Protein AF-A0A2U1CAL0-F1 (afdb_monomer)

Solvent-accessible surface area (backbone atoms only — not comparable to full-atom values): 5534 Å² total; per-residue (Å²): 134,85,80,77,71,68,57,53,75,81,40,73,63,48,47,64,60,45,60,62,49,55,59,48,35,75,77,40,60,70,74,56,24,51,52,52,48,55,52,48,48,51,38,51,52,18,53,38,68,66,33,68,66,52,38,50,51,39,51,50,53,49,50,48,59,43,69,40,86,92,51,55,74,66,56,31,52,48,42,48,53,51,51,49,55,58,51,71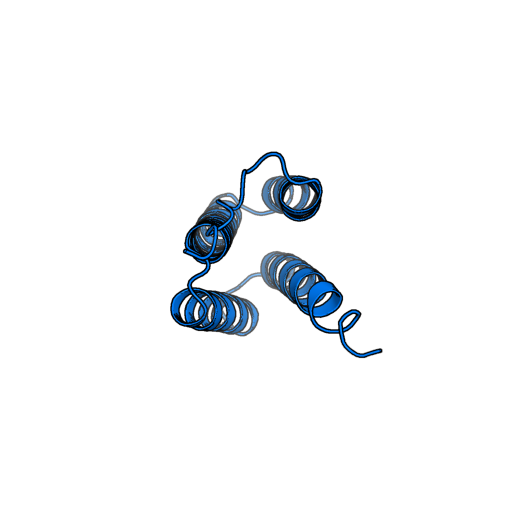,69,68,70,77,89,78,122

Structure (mmCIF, N/CA/C/O backbone):
data_AF-A0A2U1CAL0-F1
#
_entry.id   AF-A0A2U1CAL0-F1
#
loop_
_atom_site.group_PDB
_atom_site.id
_atom_site.type_symbol
_atom_site.label_atom_id
_atom_site.label_alt_id
_atom_site.label_comp_id
_atom_site.label_asym_id
_atom_site.label_entity_id
_atom_site.label_seq_id
_atom_site.pdbx_PDB_ins_code
_atom_site.Cartn_x
_atom_site.Cartn_y
_atom_site.Cartn_z
_atom_site.occupancy
_atom_site.B_iso_or_equiv
_atom_site.auth_seq_id
_atom_site.auth_comp_id
_atom_site.auth_asym_id
_atom_site.auth_atom_id
_atom_site.pdbx_PDB_model_num
ATOM 1 N N . MET A 1 1 ? 9.987 -5.744 -30.887 1.00 33.97 1 MET A N 1
ATOM 2 C CA . MET A 1 1 ? 9.513 -4.653 -30.010 1.00 33.97 1 MET A CA 1
ATOM 3 C C . MET A 1 1 ? 8.745 -5.278 -28.855 1.00 33.97 1 MET A C 1
ATOM 5 O O . MET A 1 1 ? 7.747 -5.935 -29.107 1.00 33.97 1 MET A O 1
ATOM 9 N N . ASN A 1 2 ? 9.257 -5.177 -27.625 1.00 39.53 2 ASN A N 1
ATOM 10 C CA . ASN A 1 2 ? 8.645 -5.798 -26.446 1.00 39.53 2 ASN A CA 1
ATOM 11 C C . ASN A 1 2 ? 7.385 -5.032 -26.032 1.00 39.53 2 ASN A C 1
ATOM 13 O O . ASN A 1 2 ? 7.454 -3.839 -25.742 1.00 39.53 2 ASN A O 1
ATOM 17 N N . CYS A 1 3 ? 6.255 -5.734 -25.989 1.00 37.25 3 CYS A N 1
ATOM 18 C CA . CYS A 1 3 ? 4.977 -5.232 -25.506 1.00 37.25 3 CYS A CA 1
ATOM 19 C C . CYS A 1 3 ? 5.090 -4.898 -24.013 1.00 37.25 3 CYS A C 1
ATOM 21 O O . CYS A 1 3 ? 5.023 -5.787 -23.160 1.00 37.25 3 CYS A O 1
ATOM 23 N N . ALA A 1 4 ? 5.268 -3.615 -23.695 1.00 44.97 4 ALA A N 1
ATOM 24 C CA . ALA A 1 4 ? 4.973 -3.089 -22.373 1.00 44.97 4 ALA A CA 1
ATOM 25 C C . ALA A 1 4 ? 3.492 -3.379 -22.105 1.00 44.97 4 ALA A C 1
ATOM 27 O O . ALA A 1 4 ? 2.625 -2.752 -22.705 1.00 44.97 4 ALA A O 1
ATOM 28 N N . HIS A 1 5 ? 3.204 -4.393 -21.290 1.00 50.81 5 HIS A N 1
ATOM 29 C CA . HIS A 1 5 ? 1.842 -4.636 -20.839 1.00 50.81 5 HIS A CA 1
ATOM 30 C C . HIS A 1 5 ? 1.458 -3.443 -19.963 1.00 50.81 5 HIS A C 1
ATOM 32 O O . HIS A 1 5 ? 2.068 -3.288 -18.900 1.00 50.81 5 HIS A O 1
ATOM 38 N N . PRO A 1 6 ? 0.502 -2.588 -20.372 1.00 48.38 6 PRO A N 1
ATOM 39 C CA . PRO A 1 6 ? -0.049 -1.625 -19.441 1.00 48.38 6 PRO A CA 1
ATOM 40 C C . PRO A 1 6 ? -0.647 -2.449 -18.307 1.00 48.38 6 PRO A C 1
ATOM 42 O O . PRO A 1 6 ? -1.380 -3.412 -18.550 1.00 48.38 6 PRO A O 1
ATOM 45 N N . PHE A 1 7 ? -0.277 -2.132 -17.071 1.00 50.38 7 PHE A N 1
ATOM 46 C CA . PHE A 1 7 ? -0.876 -2.737 -15.892 1.00 50.38 7 PHE A CA 1
ATOM 47 C C . PHE A 1 7 ? -2.349 -2.307 -15.853 1.00 50.38 7 PHE A C 1
ATOM 49 O O . PHE A 1 7 ? -2.715 -1.309 -15.235 1.00 50.38 7 PHE A O 1
ATOM 56 N N . ASN A 1 8 ? -3.192 -2.996 -16.619 1.00 48.41 8 ASN A N 1
ATOM 57 C CA . ASN A 1 8 ? -4.595 -2.659 -16.739 1.00 48.41 8 ASN A CA 1
ATOM 58 C C . ASN A 1 8 ? -5.214 -2.896 -15.359 1.00 48.41 8 ASN A C 1
ATOM 60 O O . ASN A 1 8 ? -4.982 -3.937 -14.730 1.00 48.41 8 ASN A O 1
ATOM 64 N N . GLN A 1 9 ? -5.968 -1.918 -14.863 1.00 51.78 9 GLN A N 1
ATOM 65 C CA . GLN A 1 9 ? -6.618 -1.960 -13.545 1.00 51.78 9 GLN A CA 1
ATOM 66 C C . GLN A 1 9 ? -7.584 -3.157 -13.406 1.00 51.78 9 GLN A C 1
ATOM 68 O O . GLN A 1 9 ? -8.015 -3.489 -12.309 1.00 51.78 9 GLN A O 1
ATOM 73 N N . GLU A 1 10 ? -7.863 -3.843 -14.516 1.00 50.25 10 GLU A N 1
ATOM 74 C CA . GLU A 1 10 ? -8.679 -5.052 -14.624 1.00 50.25 10 GLU A CA 1
ATOM 75 C C . GLU A 1 10 ? -7.923 -6.355 -14.332 1.00 50.25 10 GLU A C 1
ATOM 77 O O . GLU A 1 10 ? -8.533 -7.420 -14.231 1.00 50.25 10 GLU A O 1
ATOM 82 N N . THR A 1 11 ? -6.598 -6.320 -14.163 1.00 61.66 11 THR A N 1
ATOM 83 C CA . THR A 1 11 ? -5.871 -7.535 -13.785 1.00 61.66 11 THR A CA 1
ATOM 84 C C . THR A 1 11 ? -6.360 -8.022 -12.414 1.00 61.66 11 THR A C 1
ATOM 86 O O . THR A 1 11 ? -6.482 -7.216 -11.489 1.00 61.66 11 THR A O 1
ATOM 89 N N . PRO A 1 12 ? -6.606 -9.333 -12.218 1.00 65.31 12 PRO A N 1
ATOM 90 C CA . PRO A 1 12 ? -7.048 -9.893 -10.928 1.00 65.31 12 PRO A CA 1
ATOM 91 C C . PRO A 1 12 ? -6.111 -9.525 -9.767 1.00 65.31 12 PRO A C 1
ATOM 93 O O . PRO A 1 12 ? -6.492 -9.535 -8.600 1.00 65.31 12 PRO A O 1
ATOM 96 N N . TRP A 1 13 ? -4.887 -9.126 -10.096 1.00 62.59 13 TRP A N 1
ATOM 97 C CA . TRP A 1 13 ? -3.894 -8.601 -9.183 1.00 62.59 13 TRP A CA 1
ATOM 98 C C . TRP A 1 13 ? -4.183 -7.178 -8.678 1.00 62.59 13 TRP A C 1
ATOM 100 O O . TRP A 1 13 ? -4.071 -6.937 -7.476 1.00 62.59 13 TRP A O 1
ATOM 110 N N . ALA A 1 14 ? -4.582 -6.244 -9.552 1.00 66.06 14 ALA A N 1
ATOM 111 C CA . ALA A 1 14 ? -4.988 -4.896 -9.139 1.00 66.06 14 ALA A CA 1
ATOM 112 C C . ALA A 1 14 ? -6.194 -4.980 -8.192 1.00 66.06 14 ALA A C 1
ATOM 114 O O . ALA A 1 14 ? -6.195 -4.393 -7.114 1.00 66.06 14 ALA A O 1
ATOM 115 N N . GLN A 1 15 ? -7.151 -5.841 -8.534 1.00 67.38 15 GLN A N 1
ATOM 116 C CA . GLN A 1 15 ? -8.337 -6.131 -7.731 1.00 67.38 15 GLN A CA 1
ATOM 117 C C . GLN A 1 15 ? -7.969 -6.683 -6.338 1.00 67.38 15 GLN A C 1
ATOM 119 O O . GLN A 1 15 ? -8.498 -6.231 -5.319 1.00 67.38 15 GLN A O 1
ATOM 124 N N . HIS A 1 16 ? -7.004 -7.609 -6.276 1.00 71.00 16 HIS A N 1
ATOM 125 C CA . HIS A 1 16 ? -6.523 -8.204 -5.025 1.00 71.00 16 HIS A CA 1
ATOM 126 C C . HIS A 1 16 ? -5.780 -7.203 -4.124 1.00 71.00 16 HIS A C 1
ATOM 128 O O . HIS A 1 16 ? -5.831 -7.313 -2.895 1.00 71.00 16 HIS A O 1
ATOM 134 N N . LEU A 1 17 ? -5.104 -6.212 -4.712 1.00 68.12 17 LEU A N 1
ATOM 135 C CA . LEU A 1 17 ? -4.482 -5.125 -3.957 1.00 68.12 17 LEU A CA 1
AT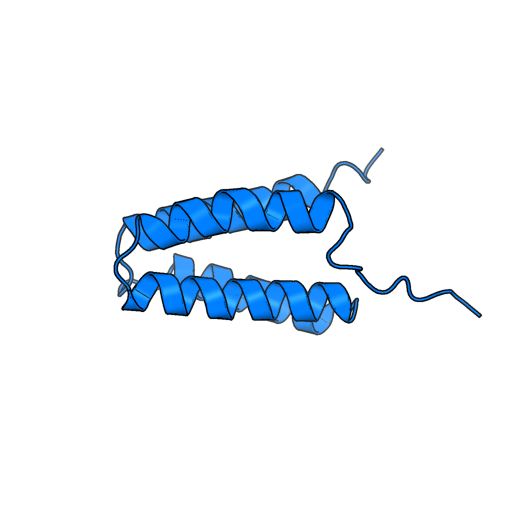OM 136 C C . LEU A 1 17 ? -5.489 -4.060 -3.507 1.00 68.12 17 LEU A C 1
ATOM 138 O O . LEU A 1 17 ? -5.286 -3.480 -2.441 1.00 68.12 17 LEU A O 1
ATOM 142 N N . MET A 1 18 ? -6.558 -3.815 -4.269 1.00 68.94 18 MET A N 1
ATOM 143 C CA . MET A 1 18 ? -7.552 -2.782 -3.956 1.00 68.94 18 MET A CA 1
ATOM 144 C C . MET A 1 18 ? -8.546 -3.219 -2.869 1.00 68.94 18 MET A C 1
ATOM 146 O O . MET A 1 18 ? -8.701 -2.506 -1.879 1.00 68.94 18 MET A O 1
ATOM 150 N N . ALA A 1 19 ? -9.155 -4.406 -2.978 1.00 67.44 19 ALA A N 1
ATOM 151 C CA . ALA A 1 19 ? -10.264 -4.832 -2.110 1.00 67.44 19 ALA A CA 1
ATOM 152 C C . ALA A 1 19 ? -10.003 -4.729 -0.584 1.00 67.44 19 ALA A C 1
ATOM 154 O O . ALA A 1 19 ? -10.846 -4.191 0.141 1.00 67.44 19 ALA A O 1
ATOM 155 N N . PRO A 1 20 ? -8.855 -5.182 -0.041 1.00 66.38 20 PRO A N 1
ATOM 156 C CA . PRO A 1 20 ? -8.603 -5.082 1.394 1.00 66.38 20 PRO A CA 1
ATOM 157 C C . PRO A 1 20 ? -8.076 -3.709 1.831 1.00 66.38 20 PRO A C 1
ATOM 159 O O . PRO A 1 20 ? -8.186 -3.377 3.012 1.00 66.38 20 PRO A O 1
ATOM 162 N N . VAL A 1 21 ? -7.496 -2.919 0.919 1.00 71.44 21 VAL A N 1
ATOM 163 C CA . VAL A 1 21 ? -7.023 -1.560 1.227 1.00 71.44 21 VAL A CA 1
A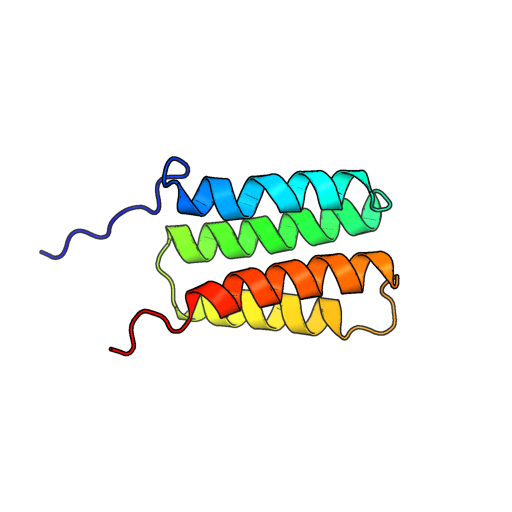TOM 164 C C . VAL A 1 21 ? -8.215 -0.641 1.445 1.00 71.44 21 VAL A C 1
ATOM 166 O O . VAL A 1 21 ? -8.212 0.117 2.410 1.00 71.44 21 VAL A O 1
ATOM 169 N N . THR A 1 22 ? -9.267 -0.774 0.636 1.00 71.44 22 THR A N 1
ATOM 170 C CA . THR A 1 22 ? -10.501 0.003 0.803 1.00 71.44 22 THR A CA 1
ATOM 171 C C . THR A 1 22 ? -11.158 -0.279 2.151 1.00 71.44 22 THR A C 1
ATOM 173 O O . THR A 1 22 ? -11.471 0.653 2.884 1.00 71.44 22 THR A O 1
ATOM 176 N N . ALA A 1 23 ? -11.251 -1.553 2.548 1.00 74.00 23 ALA A N 1
ATOM 177 C CA . ALA A 1 23 ? -11.776 -1.935 3.860 1.00 74.00 23 ALA A CA 1
ATOM 178 C C . ALA A 1 23 ? -10.932 -1.384 5.028 1.00 74.00 23 ALA A C 1
ATOM 180 O O . ALA A 1 23 ? -11.464 -0.989 6.064 1.00 74.00 23 ALA A O 1
ATOM 181 N N . GLN A 1 24 ? -9.606 -1.328 4.866 1.00 72.69 24 GLN A N 1
ATOM 182 C CA . GLN A 1 24 ? -8.700 -0.757 5.868 1.00 72.69 24 GLN A CA 1
ATOM 183 C C . GLN A 1 24 ? -8.813 0.770 5.941 1.00 72.69 24 GLN A C 1
ATOM 185 O O . GLN A 1 24 ? -8.744 1.322 7.035 1.00 72.69 24 GLN A O 1
ATOM 190 N N . GLN A 1 25 ? -9.035 1.445 4.810 1.00 72.81 25 GLN 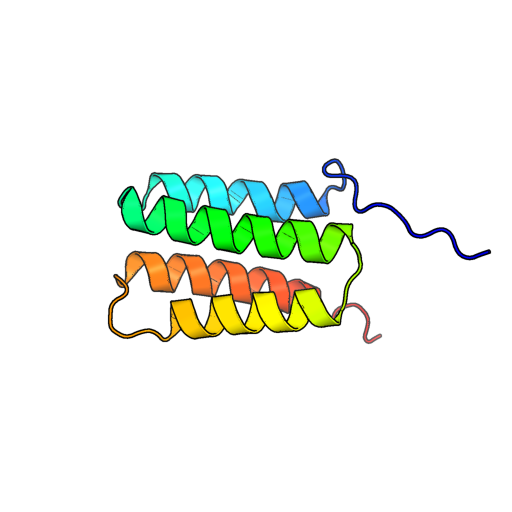A N 1
ATOM 191 C CA . GLN A 1 25 ? -9.267 2.891 4.743 1.00 72.81 25 GLN A CA 1
ATOM 192 C C . GLN A 1 25 ? -10.549 3.303 5.470 1.00 72.81 25 GLN A C 1
ATOM 194 O O . GLN A 1 25 ? -10.547 4.329 6.142 1.00 72.81 25 GLN A O 1
ATOM 199 N N . THR A 1 26 ? -11.618 2.504 5.392 1.00 72.94 26 THR A N 1
ATOM 200 C CA . THR A 1 26 ? -12.892 2.802 6.074 1.00 72.94 26 THR A CA 1
ATOM 201 C C . THR A 1 26 ? -12.794 2.680 7.598 1.00 72.94 26 THR A C 1
ATOM 203 O O . THR A 1 26 ? -13.555 3.316 8.318 1.00 72.94 26 THR A O 1
ATOM 206 N N . ALA A 1 27 ? -11.847 1.882 8.100 1.00 77.75 27 ALA A N 1
ATOM 207 C CA . ALA A 1 27 ? -11.609 1.685 9.530 1.00 77.75 27 ALA A CA 1
ATOM 208 C C . ALA A 1 27 ? -10.604 2.688 10.137 1.00 77.75 27 ALA A C 1
ATOM 210 O O . ALA A 1 27 ? -10.341 2.643 11.340 1.00 77.75 27 ALA A O 1
ATOM 211 N N . LEU A 1 28 ? -10.009 3.563 9.317 1.00 79.06 28 LEU A N 1
ATOM 212 C CA . LEU A 1 28 ? -8.998 4.541 9.723 1.00 79.06 28 LEU A CA 1
ATOM 213 C C . LEU A 1 28 ? -9.602 5.949 9.841 1.00 79.06 28 LEU A C 1
ATOM 215 O O . LEU A 1 28 ? -10.530 6.292 9.109 1.00 79.06 28 LEU A O 1
ATOM 219 N N . PRO A 1 29 ? -9.045 6.813 10.708 1.00 81.69 29 PRO A N 1
ATOM 220 C CA . PRO A 1 29 ? -9.412 8.222 10.724 1.00 81.69 29 PRO A CA 1
ATOM 221 C C . PRO A 1 29 ? -9.114 8.876 9.360 1.00 81.69 29 PRO A C 1
ATOM 223 O O . PRO A 1 29 ? -8.142 8.507 8.689 1.00 81.69 29 PRO A O 1
ATOM 226 N N . PRO A 1 30 ? -9.900 9.886 8.945 1.00 77.94 30 PRO A N 1
ATOM 227 C CA . PRO A 1 30 ? -9.903 10.397 7.571 1.00 77.94 30 PRO A CA 1
ATOM 228 C C . PRO A 1 30 ? -8.535 10.917 7.108 1.00 77.94 30 PRO A C 1
ATOM 230 O O . PRO A 1 30 ? -8.147 10.710 5.961 1.00 77.94 30 PRO A O 1
ATOM 233 N N . ALA A 1 31 ? -7.752 11.527 8.003 1.00 80.81 31 ALA A N 1
ATOM 234 C CA . ALA A 1 31 ? -6.405 12.004 7.686 1.00 80.81 31 ALA A CA 1
ATOM 235 C C . ALA A 1 31 ? -5.423 10.862 7.355 1.00 80.81 31 ALA A C 1
ATOM 237 O O . ALA A 1 31 ? -4.560 11.007 6.488 1.00 80.81 31 ALA A O 1
ATOM 238 N N . GLU A 1 32 ? -5.551 9.721 8.031 1.00 79.88 32 GLU A N 1
ATOM 239 C CA . GLU A 1 32 ? -4.698 8.550 7.820 1.00 79.88 32 GLU A CA 1
ATOM 240 C C . GLU A 1 32 ? -5.160 7.726 6.622 1.00 79.88 32 GLU A C 1
ATOM 242 O O . GLU A 1 32 ? -4.324 7.278 5.836 1.00 79.88 32 GLU A O 1
ATOM 247 N N . ALA A 1 33 ? -6.476 7.605 6.427 1.00 82.75 33 ALA A N 1
ATOM 248 C CA . ALA A 1 33 ? -7.064 6.990 5.243 1.00 82.75 33 ALA A CA 1
ATOM 249 C C . ALA A 1 33 ? -6.587 7.686 3.957 1.00 82.75 33 ALA A C 1
ATOM 251 O O . ALA A 1 33 ? -6.190 7.025 2.998 1.00 82.75 33 ALA A O 1
ATOM 252 N N . LEU A 1 34 ? -6.529 9.022 3.967 1.00 83.62 34 LEU A N 1
ATOM 253 C CA . LEU A 1 34 ? -6.095 9.823 2.823 1.00 83.62 34 LE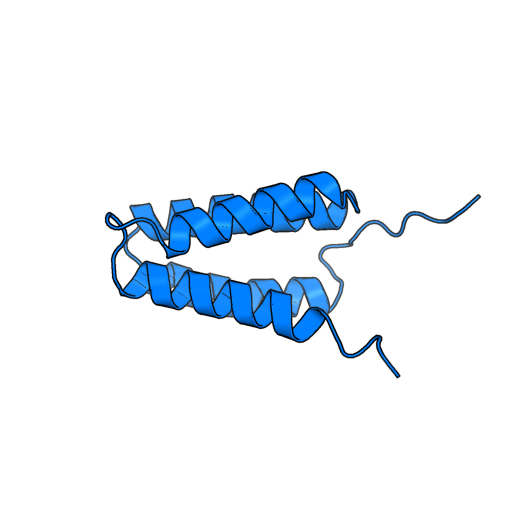U A CA 1
ATOM 254 C C . LEU A 1 34 ? -4.582 9.691 2.570 1.00 83.62 34 LEU A C 1
ATOM 256 O O . LEU A 1 34 ? -4.154 9.597 1.419 1.00 83.62 34 LEU A O 1
ATOM 260 N N . ARG A 1 35 ? -3.760 9.601 3.627 1.00 82.56 35 ARG A N 1
ATOM 261 C CA . ARG A 1 35 ? -2.324 9.278 3.493 1.00 82.56 35 ARG A CA 1
ATOM 262 C C . ARG A 1 35 ? -2.113 7.887 2.895 1.00 82.56 35 ARG A C 1
ATOM 264 O O . ARG A 1 35 ? -1.313 7.746 1.973 1.00 82.56 35 ARG A O 1
ATOM 271 N N . LEU A 1 36 ? -2.846 6.884 3.383 1.00 82.44 36 LEU A N 1
ATOM 272 C CA . LEU A 1 36 ? -2.784 5.515 2.871 1.00 82.44 36 LEU A CA 1
ATOM 273 C C . LEU A 1 36 ? -3.238 5.441 1.405 1.00 82.44 36 LEU A C 1
ATOM 275 O O . LEU A 1 36 ? -2.600 4.756 0.611 1.00 82.44 36 LEU A O 1
ATOM 279 N N . ALA A 1 37 ? -4.289 6.178 1.033 1.00 83.31 37 ALA A N 1
ATOM 280 C CA . ALA A 1 37 ? -4.778 6.263 -0.342 1.00 83.31 37 ALA A CA 1
ATOM 281 C C . ALA A 1 37 ? -3.735 6.846 -1.306 1.00 83.31 37 ALA A C 1
ATOM 283 O O . ALA A 1 37 ? -3.458 6.227 -2.327 1.00 83.31 37 ALA A O 1
ATOM 284 N N . ARG A 1 38 ? -3.093 7.977 -0.969 1.00 85.25 38 ARG A N 1
ATOM 285 C CA . ARG A 1 38 ? -2.040 8.574 -1.823 1.00 85.25 38 ARG A CA 1
ATOM 286 C C . ARG A 1 38 ? -0.853 7.640 -2.030 1.00 85.25 38 ARG A C 1
ATOM 288 O O . ARG A 1 38 ? -0.281 7.575 -3.111 1.00 85.25 38 ARG A O 1
ATOM 295 N N . LEU A 1 39 ? -0.464 6.941 -0.970 1.00 83.06 39 LEU A N 1
ATOM 296 C CA . LEU A 1 39 ? 0.648 6.004 -0.999 1.00 83.06 39 LEU A CA 1
ATOM 297 C C . LEU A 1 39 ? 0.320 4.776 -1.861 1.00 83.06 39 LEU A C 1
ATOM 299 O O . LEU A 1 39 ? 1.159 4.320 -2.633 1.00 83.06 39 LEU A O 1
ATOM 303 N N . HIS A 1 40 ? -0.910 4.269 -1.746 1.00 81.25 40 HIS A N 1
ATOM 304 C CA . HIS A 1 40 ? -1.425 3.193 -2.585 1.00 81.25 40 HIS A CA 1
ATOM 305 C C . HIS A 1 40 ? -1.475 3.604 -4.061 1.00 81.25 40 HIS A C 1
ATOM 307 O O . HIS A 1 40 ? -0.991 2.862 -4.910 1.00 81.25 40 HIS A O 1
ATOM 313 N N . ASP A 1 41 ? -1.985 4.802 -4.349 1.00 83.44 41 ASP A N 1
ATOM 314 C CA . ASP A 1 41 ? -2.071 5.362 -5.699 1.00 83.44 41 ASP A CA 1
ATOM 315 C C . ASP A 1 41 ? -0.689 5.515 -6.352 1.00 83.44 41 ASP A C 1
ATOM 317 O O . ASP A 1 41 ? -0.468 5.019 -7.453 1.00 83.44 41 ASP A O 1
ATOM 321 N N . ARG A 1 42 ? 0.299 6.062 -5.628 1.00 83.44 42 ARG A N 1
ATOM 322 C CA . ARG A 1 42 ? 1.698 6.128 -6.097 1.00 83.44 42 ARG A CA 1
ATOM 323 C C . ARG A 1 42 ? 2.285 4.758 -6.420 1.00 83.44 42 ARG A C 1
ATOM 325 O O . ARG A 1 42 ? 3.018 4.614 -7.397 1.00 83.44 42 ARG A O 1
ATOM 332 N N . LEU A 1 43 ? 1.983 3.757 -5.597 1.00 80.00 43 LEU A N 1
ATOM 333 C CA . LEU A 1 43 ? 2.398 2.377 -5.836 1.00 80.00 43 LEU A CA 1
ATOM 334 C C . LEU A 1 43 ? 1.771 1.842 -7.123 1.00 80.00 43 LEU A C 1
ATOM 336 O O . LEU A 1 43 ? 2.478 1.286 -7.962 1.00 80.00 43 LEU A O 1
ATOM 340 N N . LEU A 1 44 ? 0.465 2.050 -7.286 1.00 79.62 44 LEU A N 1
ATOM 341 C CA . LEU A 1 44 ? -0.297 1.613 -8.448 1.00 79.62 44 LEU A CA 1
ATOM 342 C C . LEU A 1 44 ? 0.201 2.292 -9.732 1.00 79.62 44 LEU A C 1
ATOM 344 O O . LEU A 1 44 ? 0.426 1.610 -10.727 1.00 79.62 44 LEU A O 1
ATOM 348 N N . ALA A 1 45 ? 0.482 3.595 -9.684 1.00 82.06 45 ALA A N 1
ATOM 349 C CA . ALA A 1 45 ? 1.063 4.352 -10.788 1.00 82.06 45 ALA A CA 1
ATOM 350 C C . ALA A 1 45 ? 2.460 3.832 -11.178 1.00 82.06 45 ALA A C 1
ATOM 352 O O . ALA A 1 45 ? 2.747 3.646 -12.360 1.00 82.06 45 ALA A O 1
ATOM 353 N N . ALA A 1 46 ? 3.322 3.524 -10.200 1.00 80.06 46 ALA A N 1
ATOM 354 C CA . ALA A 1 46 ? 4.644 2.948 -10.464 1.00 80.06 46 ALA A CA 1
ATOM 355 C C . ALA A 1 46 ? 4.564 1.548 -11.101 1.00 80.06 46 ALA A C 1
ATOM 357 O O . ALA A 1 46 ? 5.371 1.202 -11.966 1.00 80.06 46 ALA A O 1
ATOM 358 N N . LEU A 1 47 ? 3.574 0.748 -10.695 1.00 76.00 47 LEU A N 1
ATOM 359 C CA . LEU A 1 47 ? 3.287 -0.564 -11.278 1.00 76.00 47 LEU A CA 1
ATOM 360 C C . LEU A 1 47 ? 2.754 -0.446 -12.708 1.00 76.00 47 LEU A C 1
ATOM 362 O O . LEU A 1 47 ? 3.211 -1.175 -13.585 1.00 76.00 47 LEU A O 1
ATOM 366 N N . GLN A 1 48 ? 1.854 0.509 -12.953 1.00 72.88 48 GLN A N 1
ATOM 367 C CA . GLN A 1 48 ? 1.336 0.848 -14.281 1.00 72.88 48 GLN A CA 1
ATOM 368 C C . GLN A 1 48 ? 2.417 1.288 -15.252 1.00 72.88 48 GLN A C 1
ATOM 370 O O . GLN A 1 48 ? 2.450 0.808 -16.384 1.00 72.88 48 GLN A O 1
ATOM 375 N N . ALA A 1 49 ? 3.333 2.135 -14.795 1.00 77.31 49 ALA A N 1
ATOM 376 C CA . ALA A 1 49 ? 4.474 2.574 -15.583 1.00 77.31 49 ALA A CA 1
ATOM 377 C C . ALA A 1 49 ? 5.546 1.480 -15.769 1.00 77.31 49 ALA A C 1
ATOM 379 O O . ALA A 1 49 ? 6.506 1.693 -16.508 1.00 77.31 49 ALA A O 1
ATOM 380 N N . ASN A 1 50 ? 5.417 0.325 -15.096 1.00 73.31 50 ASN A N 1
ATOM 381 C CA . ASN A 1 50 ? 6.458 -0.705 -14.986 1.00 73.31 50 ASN A CA 1
ATOM 382 C C . ASN A 1 50 ? 7.826 -0.121 -14.564 1.00 73.31 50 ASN A C 1
ATOM 384 O O . ASN A 1 50 ? 8.894 -0.629 -14.921 1.00 73.31 50 ASN A O 1
ATOM 388 N N . ASP A 1 51 ? 7.797 0.970 -13.797 1.00 79.06 51 ASP A N 1
ATOM 389 C CA . ASP A 1 51 ? 8.985 1.703 -13.394 1.00 79.06 51 ASP A CA 1
ATOM 390 C C . ASP A 1 51 ? 9.522 1.108 -12.092 1.00 79.06 51 ASP A C 1
ATOM 392 O O . ASP A 1 51 ? 9.015 1.326 -10.987 1.00 79.06 51 ASP A O 1
ATOM 396 N N . ARG A 1 52 ? 10.601 0.335 -12.223 1.00 77.00 52 ARG A N 1
ATOM 397 C CA . ARG A 1 52 ? 11.258 -0.316 -11.086 1.00 77.00 52 ARG A CA 1
ATOM 398 C C . ARG A 1 52 ? 11.883 0.683 -10.110 1.00 77.00 52 ARG A C 1
ATOM 400 O O . ARG A 1 52 ? 12.006 0.342 -8.933 1.00 77.00 52 ARG A O 1
ATOM 407 N N . ALA A 1 53 ? 12.309 1.862 -10.564 1.00 80.94 53 ALA A N 1
ATOM 408 C CA . ALA A 1 53 ? 12.875 2.892 -9.698 1.00 80.94 53 ALA A CA 1
ATOM 409 C C . ALA A 1 53 ? 11.764 3.572 -8.890 1.00 80.94 53 ALA A C 1
ATOM 411 O O . ALA A 1 53 ? 11.846 3.605 -7.660 1.00 80.94 53 ALA A O 1
ATOM 412 N N . ALA A 1 54 ? 10.678 3.984 -9.552 1.00 78.25 54 ALA A N 1
ATOM 413 C CA . ALA A 1 54 ? 9.496 4.527 -8.884 1.00 78.25 54 ALA A CA 1
ATOM 414 C C . ALA A 1 54 ? 8.890 3.524 -7.888 1.00 78.25 54 ALA A C 1
ATOM 416 O O . ALA A 1 54 ? 8.518 3.899 -6.776 1.00 78.25 54 ALA A O 1
ATOM 417 N N . LEU A 1 55 ? 8.883 2.229 -8.227 1.00 79.06 55 LEU A N 1
ATOM 418 C CA . LEU A 1 55 ? 8.412 1.172 -7.331 1.00 79.06 55 LEU A CA 1
ATOM 419 C C . LEU A 1 55 ? 9.266 1.063 -6.058 1.00 79.06 55 LEU A C 1
ATOM 421 O O . LEU A 1 55 ? 8.736 0.856 -4.964 1.00 79.06 55 LEU A O 1
ATOM 425 N N . ARG A 1 56 ? 10.596 1.182 -6.181 1.00 80.62 56 ARG A N 1
ATOM 426 C CA . ARG A 1 56 ? 11.508 1.172 -5.025 1.00 80.62 56 ARG A CA 1
ATOM 427 C C . ARG A 1 56 ? 11.287 2.400 -4.144 1.00 80.62 56 ARG A C 1
ATOM 429 O O . ARG A 1 56 ? 11.205 2.231 -2.929 1.00 80.62 56 ARG A O 1
ATOM 436 N N . CYS A 1 57 ? 11.124 3.581 -4.740 1.00 83.06 57 CYS A N 1
ATOM 437 C CA . CYS A 1 57 ? 10.810 4.809 -4.010 1.00 83.06 57 CYS A CA 1
ATOM 438 C C . CYS A 1 57 ? 9.473 4.693 -3.266 1.00 83.06 57 CYS A C 1
ATOM 440 O O . CYS A 1 57 ? 9.427 4.906 -2.059 1.00 83.06 57 CYS A O 1
ATOM 442 N N . ALA A 1 58 ? 8.407 4.248 -3.937 1.00 82.00 58 ALA A N 1
ATOM 443 C CA . ALA A 1 58 ? 7.097 4.071 -3.311 1.00 82.00 58 ALA A CA 1
ATOM 444 C C . ALA A 1 58 ? 7.143 3.047 -2.161 1.00 82.00 58 ALA A C 1
ATOM 446 O O . ALA A 1 58 ? 6.574 3.271 -1.096 1.00 82.00 58 ALA A O 1
ATOM 447 N N . LYS A 1 59 ? 7.894 1.947 -2.318 1.00 80.25 59 LYS A N 1
ATOM 448 C CA . LYS A 1 59 ? 8.144 0.987 -1.230 1.00 80.25 59 LYS A CA 1
ATOM 449 C C . LYS A 1 59 ? 8.867 1.618 -0.040 1.00 80.25 59 LYS A C 1
ATOM 451 O O . LYS A 1 59 ? 8.504 1.332 1.100 1.00 80.25 59 LYS A O 1
ATOM 456 N N . GLN A 1 60 ? 9.879 2.446 -0.287 1.00 82.12 60 GLN A N 1
ATOM 457 C CA . GLN A 1 60 ? 10.584 3.161 0.776 1.00 82.12 60 GLN A CA 1
ATOM 458 C C . GLN A 1 60 ? 9.663 4.147 1.496 1.00 82.12 60 GLN A C 1
ATOM 460 O O . GLN A 1 60 ? 9.672 4.164 2.723 1.00 82.12 60 GLN A O 1
ATOM 465 N N . GLU A 1 61 ? 8.806 4.875 0.775 1.00 83.31 61 GLU A N 1
ATOM 466 C CA . GLU A 1 61 ? 7.801 5.756 1.385 1.00 83.31 61 GLU A CA 1
ATOM 467 C C . GLU A 1 61 ? 6.816 4.974 2.265 1.00 83.31 61 GLU A C 1
ATOM 469 O O . GLU A 1 61 ? 6.495 5.410 3.371 1.00 83.31 61 GLU A O 1
ATOM 474 N N . VAL A 1 62 ? 6.382 3.784 1.829 1.00 80.19 62 VAL A N 1
ATOM 475 C CA . VAL A 1 62 ? 5.494 2.916 2.625 1.00 80.19 62 VAL A CA 1
ATOM 476 C C . VAL A 1 62 ? 6.169 2.464 3.909 1.00 80.19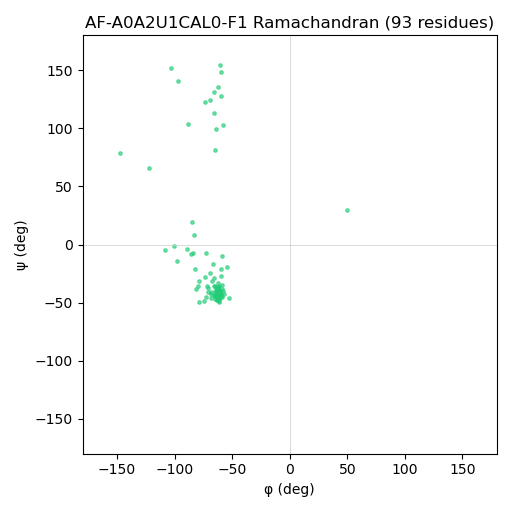 62 VAL A C 1
ATOM 478 O O . VAL A 1 62 ? 5.557 2.495 4.979 1.00 80.19 62 VAL A O 1
ATOM 481 N N . LEU A 1 63 ? 7.431 2.047 3.816 1.00 80.31 63 LEU A N 1
ATOM 482 C CA . LEU A 1 63 ? 8.209 1.635 4.977 1.00 80.31 63 LEU A CA 1
ATOM 483 C C . LEU A 1 63 ? 8.429 2.817 5.921 1.00 80.31 63 LEU A C 1
ATOM 485 O O . LEU A 1 63 ? 8.162 2.698 7.113 1.00 80.31 63 LEU A O 1
ATOM 489 N N . GLN A 1 64 ? 8.825 3.975 5.402 1.00 81.06 64 GLN A N 1
ATOM 490 C CA . GLN A 1 64 ? 9.016 5.174 6.208 1.00 81.06 64 GLN A CA 1
ATOM 491 C C . GLN A 1 64 ? 7.723 5.565 6.930 1.00 81.06 64 GLN A C 1
ATOM 493 O O . GLN A 1 64 ? 7.748 5.778 8.140 1.00 81.06 64 GLN A O 1
ATOM 498 N N . ALA A 1 65 ? 6.579 5.558 6.243 1.00 76.50 65 ALA A N 1
ATOM 499 C CA . ALA A 1 65 ? 5.277 5.808 6.855 1.00 76.50 65 ALA A CA 1
ATOM 500 C C . ALA A 1 65 ? 4.919 4.768 7.937 1.00 76.50 65 ALA A C 1
ATOM 502 O O . ALA A 1 65 ? 4.337 5.124 8.959 1.00 76.50 65 ALA A O 1
ATOM 503 N N . ALA A 1 66 ? 5.299 3.498 7.755 1.00 74.19 66 ALA A N 1
ATOM 504 C CA . ALA A 1 66 ? 5.040 2.428 8.723 1.00 74.19 66 ALA A CA 1
ATOM 505 C C . ALA A 1 66 ? 5.927 2.515 9.976 1.00 74.19 66 ALA A C 1
ATOM 50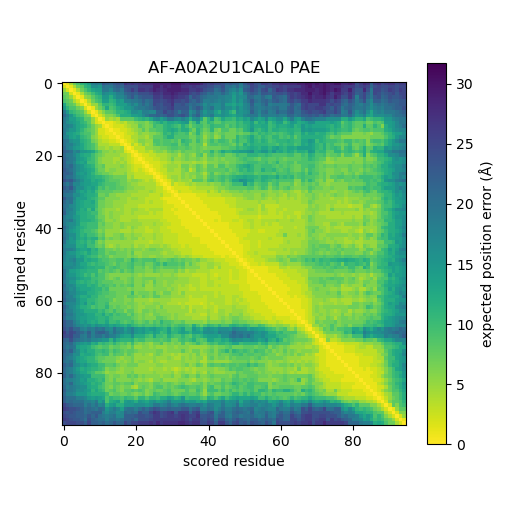7 O O . ALA A 1 66 ? 5.525 2.064 11.050 1.00 74.19 66 ALA A O 1
ATOM 508 N N . PHE A 1 67 ? 7.126 3.082 9.849 1.00 70.25 67 PHE A N 1
ATOM 509 C CA . PHE A 1 67 ? 8.080 3.248 10.948 1.00 70.25 67 PHE A CA 1
ATOM 510 C C . PHE A 1 67 ? 8.099 4.666 11.533 1.00 70.25 67 PHE A C 1
ATOM 512 O O . PHE A 1 67 ? 8.804 4.913 12.509 1.00 70.25 67 PHE A O 1
ATOM 519 N N . THR A 1 68 ? 7.303 5.592 10.993 1.00 74.25 68 THR A N 1
ATOM 520 C CA . THR A 1 68 ? 7.199 6.953 11.524 1.00 74.25 68 THR A CA 1
ATOM 521 C C . THR A 1 68 ? 6.489 6.932 12.890 1.00 74.25 68 THR A C 1
ATOM 523 O O . THR A 1 68 ? 5.356 6.450 12.979 1.00 74.25 68 THR A O 1
ATOM 526 N N . PRO A 1 69 ? 7.100 7.479 13.960 1.00 59.28 69 PRO A N 1
ATOM 527 C CA . PRO A 1 69 ? 6.553 7.425 15.321 1.00 59.28 69 PRO A CA 1
ATOM 528 C C . PRO A 1 69 ? 5.258 8.232 15.504 1.00 59.28 69 PRO A C 1
ATOM 530 O O . PRO A 1 69 ? 4.519 7.990 16.451 1.00 59.28 69 PRO A O 1
ATOM 533 N N . ALA A 1 70 ? 4.947 9.146 14.580 1.00 61.53 70 ALA A N 1
ATOM 534 C CA . ALA A 1 70 ? 3.728 9.957 14.582 1.00 61.53 70 ALA A CA 1
ATOM 535 C C . ALA A 1 70 ? 2.483 9.260 13.980 1.00 61.53 70 ALA A C 1
ATOM 537 O O . ALA A 1 70 ? 1.472 9.922 13.752 1.00 61.53 70 ALA A O 1
ATOM 538 N N . GLY A 1 71 ? 2.544 7.960 13.667 1.00 65.06 71 GLY A N 1
ATOM 539 C CA . GLY A 1 71 ? 1.411 7.201 13.120 1.00 65.06 71 GLY A CA 1
ATOM 540 C C . GL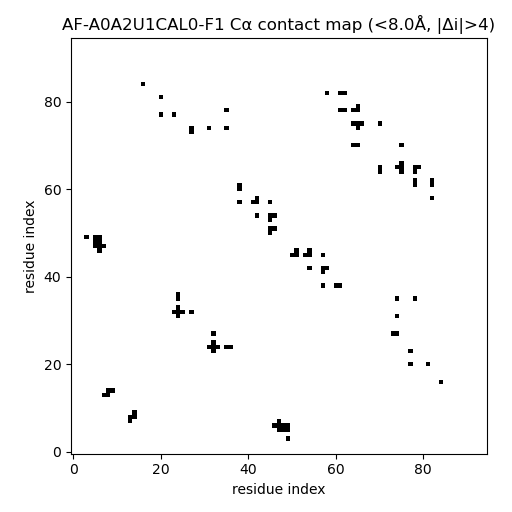Y A 1 71 ? 0.636 6.412 14.180 1.00 65.06 71 GLY A C 1
ATOM 541 O O . GLY A 1 71 ? 1.239 5.783 15.058 1.00 65.06 71 GLY A O 1
ATOM 542 N N . THR A 1 72 ? -0.699 6.364 14.075 1.00 69.81 72 THR A N 1
ATOM 543 C CA . THR A 1 72 ? -1.507 5.502 14.952 1.00 69.81 72 THR A CA 1
ATOM 544 C C . THR A 1 72 ? -1.137 4.018 14.775 1.00 69.81 72 THR A C 1
ATOM 546 O O . THR A 1 72 ? -0.652 3.584 13.719 1.00 69.81 72 THR A O 1
ATOM 549 N N . PRO A 1 73 ? -1.361 3.171 15.798 1.00 73.56 73 PRO A N 1
ATOM 550 C CA . PRO A 1 73 ? -1.166 1.726 15.663 1.00 73.56 73 PRO A CA 1
ATOM 551 C C . PRO A 1 73 ? -2.052 1.096 14.572 1.00 73.56 73 PRO A C 1
ATOM 553 O O . PRO A 1 73 ? -1.664 0.082 13.986 1.00 73.56 73 PRO A O 1
ATOM 556 N N . ALA A 1 74 ? -3.208 1.696 14.267 1.00 74.81 74 ALA A N 1
ATOM 557 C CA . ALA A 1 74 ? -4.094 1.258 13.191 1.00 74.81 74 ALA A CA 1
ATOM 558 C C . ALA A 1 74 ? -3.458 1.488 11.811 1.00 74.81 74 ALA A C 1
ATOM 560 O O . ALA A 1 74 ? -3.395 0.558 11.002 1.00 74.81 74 ALA A O 1
ATOM 561 N N . LEU A 1 75 ? -2.884 2.675 11.581 1.00 74.12 75 LEU A N 1
ATOM 562 C CA . LEU A 1 75 ? -2.172 2.997 10.344 1.00 74.12 75 LEU A CA 1
ATOM 563 C C . LEU A 1 75 ? -0.973 2.068 10.126 1.00 74.12 75 LEU A C 1
ATOM 565 O O . LEU A 1 75 ? -0.783 1.536 9.032 1.00 74.12 75 LEU A O 1
ATOM 569 N N . ARG A 1 76 ? -0.200 1.789 11.183 1.00 77.88 76 ARG A N 1
ATOM 570 C CA . ARG A 1 76 ? 0.921 0.838 11.103 1.00 77.88 76 ARG A CA 1
ATOM 571 C C . ARG A 1 76 ? 0.476 -0.570 10.723 1.00 77.88 76 ARG A C 1
ATOM 573 O O . ARG A 1 76 ? 1.146 -1.213 9.917 1.00 77.88 76 ARG A O 1
ATOM 580 N N . ARG A 1 77 ? -0.646 -1.058 11.265 1.00 78.69 77 ARG A N 1
ATOM 581 C CA . ARG A 1 77 ? -1.207 -2.370 10.894 1.00 78.69 77 ARG A CA 1
ATOM 582 C C . ARG A 1 77 ? -1.633 -2.411 9.427 1.00 78.69 77 ARG A C 1
ATOM 584 O O . ARG A 1 77 ? -1.300 -3.379 8.745 1.00 78.69 77 ARG A O 1
ATOM 591 N N . ALA A 1 78 ? -2.295 -1.365 8.936 1.00 78.88 78 ALA A N 1
ATOM 592 C CA . ALA A 1 78 ? -2.705 -1.269 7.535 1.00 78.88 78 ALA A CA 1
ATOM 593 C C . ALA A 1 78 ? -1.495 -1.239 6.582 1.00 78.88 78 ALA A C 1
ATOM 595 O O . ALA A 1 78 ? -1.420 -2.037 5.647 1.00 78.88 78 ALA A O 1
ATOM 596 N N . LEU A 1 79 ? -0.489 -0.408 6.873 1.00 77.75 79 LEU A N 1
ATOM 597 C CA . LEU A 1 79 ? 0.743 -0.332 6.080 1.00 77.75 79 LEU A CA 1
ATOM 598 C C . LEU A 1 79 ? 1.519 -1.651 6.095 1.00 77.75 79 LEU A C 1
ATOM 600 O O . LEU A 1 79 ? 1.995 -2.109 5.059 1.00 77.75 79 LEU A O 1
ATOM 604 N N . ARG A 1 80 ? 1.607 -2.316 7.250 1.00 78.25 80 ARG A N 1
ATOM 605 C CA . ARG A 1 80 ? 2.270 -3.619 7.367 1.00 78.25 80 ARG A CA 1
ATOM 606 C C . ARG A 1 80 ? 1.529 -4.693 6.569 1.00 78.25 80 ARG A C 1
ATOM 608 O O . ARG A 1 80 ? 2.182 -5.480 5.892 1.00 78.25 80 ARG A O 1
ATOM 615 N N . ALA A 1 81 ? 0.194 -4.697 6.572 1.00 79.88 81 ALA A N 1
ATOM 616 C CA . ALA A 1 81 ? -0.599 -5.592 5.727 1.00 79.88 81 ALA A CA 1
ATOM 617 C C . ALA A 1 81 ? -0.365 -5.336 4.224 1.00 79.88 81 ALA A C 1
ATOM 619 O O . ALA A 1 81 ? -0.271 -6.288 3.449 1.00 79.88 81 ALA A O 1
ATOM 620 N N . LEU A 1 82 ? -0.214 -4.072 3.816 1.00 74.94 82 LEU A N 1
ATOM 621 C CA . LEU A 1 82 ? 0.135 -3.697 2.442 1.00 74.94 82 LEU A CA 1
ATOM 622 C C . LEU A 1 82 ? 1.544 -4.185 2.056 1.00 74.94 82 LEU A C 1
ATOM 624 O O . LEU A 1 82 ? 1.723 -4.775 0.992 1.00 74.94 82 LEU A O 1
ATOM 628 N N . VAL A 1 83 ? 2.534 -4.012 2.941 1.00 77.62 83 VAL A N 1
ATOM 629 C CA . VAL A 1 83 ? 3.909 -4.509 2.741 1.00 77.62 83 VAL A CA 1
ATOM 630 C C . VAL A 1 83 ? 3.943 -6.029 2.610 1.00 77.62 83 VAL A C 1
ATOM 632 O O . VAL A 1 83 ? 4.581 -6.540 1.692 1.00 77.62 83 VAL A O 1
ATOM 635 N N . TRP A 1 84 ? 3.235 -6.757 3.477 1.00 74.88 84 TRP A N 1
ATOM 636 C CA . TRP A 1 84 ? 3.159 -8.218 3.400 1.00 74.88 84 TRP A CA 1
ATOM 637 C C . TRP A 1 84 ? 2.515 -8.701 2.105 1.00 74.88 84 TRP A C 1
ATOM 639 O O . TRP A 1 84 ? 2.999 -9.668 1.527 1.00 74.88 84 TRP A O 1
ATOM 649 N N . ARG A 1 85 ? 1.494 -8.007 1.594 1.00 71.69 85 ARG A N 1
ATOM 650 C CA . ARG A 1 85 ? 0.903 -8.320 0.284 1.00 71.69 85 ARG A CA 1
ATOM 651 C C . ARG A 1 85 ? 1.893 -8.086 -0.853 1.00 71.69 85 ARG A C 1
ATOM 653 O O . ARG A 1 85 ? 2.064 -8.964 -1.685 1.00 71.69 85 ARG A O 1
ATOM 660 N N . MET A 1 86 ? 2.634 -6.976 -0.841 1.00 71.12 86 MET A N 1
ATOM 661 C CA . MET A 1 86 ? 3.722 -6.743 -1.804 1.00 71.12 86 MET A CA 1
ATOM 662 C C . MET A 1 86 ? 4.859 -7.772 -1.707 1.00 71.12 86 MET A C 1
ATOM 664 O O . MET A 1 86 ? 5.509 -8.064 -2.709 1.00 71.12 86 MET A O 1
ATOM 668 N N . ALA A 1 87 ? 5.145 -8.282 -0.508 1.00 67.06 87 ALA A N 1
ATOM 669 C CA . ALA A 1 87 ? 6.197 -9.267 -0.268 1.00 67.06 87 ALA A CA 1
ATOM 670 C C . ALA A 1 87 ? 5.762 -10.693 -0.633 1.00 67.06 87 ALA A C 1
ATOM 672 O O . ALA A 1 87 ? 6.565 -11.439 -1.187 1.00 67.06 87 ALA A O 1
ATOM 673 N N . ALA A 1 88 ? 4.494 -11.048 -0.403 1.00 63.16 88 ALA A N 1
ATOM 674 C CA . ALA A 1 88 ? 3.887 -12.297 -0.868 1.00 63.16 88 ALA A CA 1
ATOM 675 C C . ALA A 1 88 ? 3.932 -12.427 -2.400 1.00 63.16 88 ALA A C 1
ATOM 677 O O . ALA A 1 88 ? 3.899 -13.526 -2.940 1.00 63.16 88 ALA A O 1
ATOM 678 N N . LEU A 1 89 ? 4.077 -11.299 -3.096 1.00 58.34 89 LEU A N 1
ATOM 679 C CA . LEU A 1 89 ? 4.253 -11.234 -4.540 1.00 58.34 89 LEU A CA 1
ATOM 680 C C . LEU A 1 89 ? 5.719 -11.389 -4.991 1.00 58.34 89 LEU A C 1
ATOM 682 O O . LEU A 1 89 ? 5.964 -11.488 -6.190 1.00 58.34 89 LEU A O 1
ATOM 686 N N . LEU A 1 90 ? 6.701 -11.402 -4.076 1.00 56.41 90 LEU A N 1
ATOM 687 C CA . LEU A 1 90 ? 8.124 -11.288 -4.423 1.00 56.41 90 LEU A CA 1
ATOM 688 C C . LEU A 1 90 ? 8.919 -12.612 -4.515 1.00 56.41 90 LEU A C 1
ATOM 690 O O . LEU A 1 90 ? 10.006 -12.561 -5.091 1.00 56.41 90 LEU A O 1
ATOM 694 N N . PRO A 1 91 ? 8.454 -13.786 -4.027 1.00 48.66 91 PRO A N 1
ATOM 695 C CA . PRO A 1 91 ? 9.062 -15.036 -4.495 1.00 48.66 91 PRO A CA 1
ATOM 696 C C . PRO A 1 91 ? 8.089 -16.232 -4.577 1.00 48.66 91 PRO A C 1
ATOM 698 O O . PRO A 1 91 ? 8.138 -17.146 -3.761 1.00 48.66 91 PRO A O 1
ATOM 701 N N . LEU A 1 92 ? 7.277 -16.284 -5.633 1.00 47.31 92 LEU A N 1
ATOM 702 C CA . LEU A 1 92 ? 6.933 -17.558 -6.295 1.00 47.31 92 LEU A CA 1
ATOM 703 C C . LEU A 1 92 ? 7.602 -17.685 -7.677 1.00 47.31 92 LEU A C 1
ATOM 705 O O . LEU A 1 92 ? 7.575 -18.749 -8.276 1.00 47.31 92 LEU A O 1
ATOM 709 N N . ALA A 1 93 ? 8.292 -16.635 -8.139 1.00 44.47 93 ALA A N 1
ATOM 710 C CA . ALA A 1 93 ? 9.108 -16.624 -9.357 1.00 44.47 93 ALA A CA 1
ATOM 711 C C . ALA A 1 93 ? 10.543 -17.153 -9.140 1.00 44.47 93 ALA A C 1
ATOM 713 O O . ALA A 1 93 ? 11.448 -16.849 -9.913 1.00 44.47 93 ALA A O 1
ATOM 714 N N . ARG A 1 94 ? 10.776 -17.900 -8.053 1.00 47.12 94 ARG A N 1
ATOM 715 C CA . ARG A 1 94 ? 12.047 -18.581 -7.781 1.00 47.12 94 ARG A CA 1
ATOM 716 C C . ARG A 1 94 ? 11.780 -20.081 -7.613 1.00 47.12 94 ARG A C 1
ATOM 718 O O . ARG A 1 94 ? 11.891 -20.611 -6.512 1.00 47.12 94 ARG A O 1
ATOM 725 N N . ARG A 1 95 ? 11.357 -20.728 -8.696 1.00 39.25 95 ARG A N 1
ATOM 726 C CA . ARG A 1 95 ? 11.430 -22.176 -8.906 1.00 39.25 95 ARG A CA 1
ATOM 727 C C . ARG A 1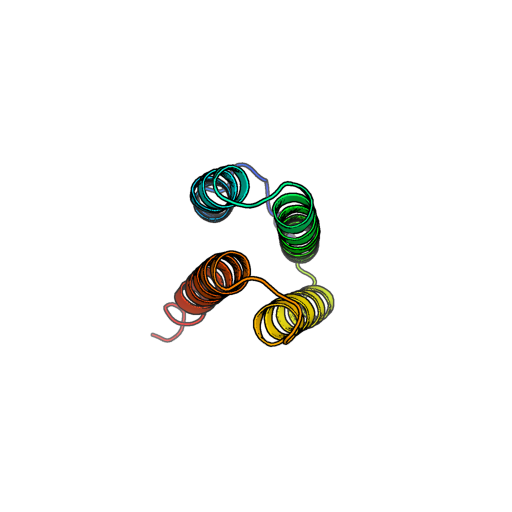 95 ? 11.749 -22.437 -10.364 1.00 39.25 95 ARG A C 1
ATOM 729 O O . ARG A 1 95 ? 11.150 -21.731 -11.202 1.00 39.25 95 ARG A O 1
#

pLDDT: mean 70.52, std 12.7, range [33.97, 85.25]

Foldseek 3Di:
DDDPDQPPCPPVLVVVLPPVLVVLLVVDDVVLSVVSVVLSVQCSVCVRVVPPVSNVVSLVVLVCQLPPPPDDPSSVVSSVVSVVSVVVVVPVVPD

Secondary structure (DSSP, 8-state):
--------TTSHHHHHHHHHHHHHHHTS-HHHHHHHHHHHHHHHHHHHTT-HHHHHHHHHHHHHHHH-TTS-HHHHHHHHHHHHHHHHTSSSS--

Mean predicted aligned error: 9.79 Å

Sequence (95 aa):
MNCAHPFNQETPWAQHLMAPVTAQQTALPPAEALRLARLHDRLLAALQANDRAALRCAKQEVLQAAFTPAGTPALRRALRALVWRMAALLPLARR

Radius of gyration: 13.96 Å; Cα contacts (8 Å, |Δi|>4): 59; chains: 1; bounding box: 26×34×46 Å